Protein AF-A0A3B9VXG9-F1 (afdb_monomer_lite)

Secondary structure (DSSP, 8-state):
--STTTT-S-HHHHHHHHHHHHHHHHHHHHHHHHHHHHHH-SSS---EEE-SSS-BTTBPTTEEEPPPPP-SPPEEEEETTEEEEE-SSEEEEE-TTS-EEEEEETTT-

Radius of gyration: 21.34 Å; chains: 1; bounding box: 48×29×45 Å

pLDDT: mean 94.86, std 4.8, range [70.88, 98.75]

Foldseek 3Di:
DVCQVVVVDDPVVVVVVVVVVVVVVVVVVVVVVVVCCVVPPDDPADKDQACACQDDQNAGHRDIDRGPDQDADWDWDDDQLWTWTDDPQWIFTAHNVRDGPDIDGPVPD

Sequence (109 aa):
FHDILPGSSIAWVHQDAERNYAAIGAGLEGLIGQAAAALLGDGPRTFLLNAAPHARNGVPALAAAEPSPAGQPVQATEADGGYVLDNGIIRAVLDADGLIASLTDYATG

Structure (mmCIF, N/CA/C/O backbone):
data_AF-A0A3B9VXG9-F1
#
_entry.id   AF-A0A3B9VXG9-F1
#
loop_
_atom_site.group_PDB
_atom_site.id
_atom_site.type_symbol
_atom_site.label_atom_id
_atom_site.label_alt_id
_atom_site.label_comp_id
_atom_site.label_asym_id
_atom_site.label_entity_id
_atom_site.label_seq_id
_atom_site.pdbx_PDB_ins_code
_atom_site.Cartn_x
_atom_site.Cartn_y
_atom_site.Cartn_z
_atom_site.occupancy
_atom_site.B_iso_or_equiv
_atom_site.auth_seq_id
_atom_site.auth_comp_id
_atom_site.auth_asym_id
_atom_site.auth_atom_id
_atom_site.pdbx_PDB_model_num
ATOM 1 N N . PHE A 1 1 ? 23.834 -4.589 8.466 1.00 70.88 1 PHE A N 1
ATOM 2 C CA . PHE A 1 1 ? 23.575 -3.339 9.204 1.00 70.88 1 PHE A CA 1
ATOM 3 C C . PHE A 1 1 ? 22.464 -3.584 10.204 1.00 70.88 1 PHE A C 1
ATOM 5 O O . PHE A 1 1 ? 21.327 -3.750 9.787 1.00 70.88 1 PHE A O 1
ATOM 12 N N . HIS A 1 2 ? 22.796 -3.686 11.490 1.00 91.69 2 HIS A N 1
ATOM 13 C CA . HIS A 1 2 ? 21.810 -3.896 12.554 1.00 91.69 2 HIS A CA 1
ATOM 14 C C . HIS A 1 2 ? 21.367 -2.585 13.214 1.00 91.69 2 HIS A C 1
ATOM 16 O O . HIS A 1 2 ? 20.375 -2.613 13.917 1.00 91.69 2 HIS A O 1
ATOM 22 N N . ASP A 1 3 ? 22.029 -1.453 12.936 1.00 93.06 3 ASP A N 1
ATOM 23 C CA . ASP A 1 3 ? 21.700 -0.158 13.560 1.00 93.06 3 ASP A CA 1
ATOM 24 C C . ASP A 1 3 ? 20.885 0.797 12.680 1.00 93.06 3 ASP A C 1
ATOM 26 O O . ASP A 1 3 ? 20.400 1.830 13.144 1.00 93.06 3 ASP A O 1
ATOM 30 N N . ILE A 1 4 ? 20.758 0.485 11.386 1.00 92.31 4 ILE A N 1
ATOM 31 C CA . ILE A 1 4 ? 20.039 1.337 10.430 1.00 92.31 4 ILE A CA 1
ATOM 32 C C . ILE A 1 4 ? 18.534 1.083 10.537 1.00 92.31 4 ILE A C 1
ATOM 34 O O . ILE A 1 4 ? 17.782 2.008 10.818 1.00 92.31 4 ILE A O 1
ATOM 38 N N . LEU A 1 5 ? 18.093 -0.170 10.353 1.00 92.88 5 LEU A N 1
ATOM 39 C CA . LEU A 1 5 ? 16.663 -0.511 10.368 1.00 92.88 5 LEU A CA 1
ATOM 40 C C . LEU A 1 5 ? 16.000 -0.303 11.741 1.00 92.88 5 LEU A C 1
ATOM 42 O O . LEU A 1 5 ? 14.888 0.212 11.764 1.00 92.88 5 LEU A O 1
ATOM 46 N N . PRO A 1 6 ? 16.645 -0.631 12.880 1.00 94.56 6 PRO A N 1
ATOM 47 C CA . PRO A 1 6 ? 16.079 -0.333 14.197 1.00 94.56 6 PRO A CA 1
ATOM 48 C C . PRO A 1 6 ? 16.166 1.142 14.609 1.00 94.56 6 PRO A C 1
ATOM 50 O O . PRO A 1 6 ? 15.618 1.500 15.646 1.00 94.56 6 PRO A O 1
ATOM 53 N N . GLY A 1 7 ? 16.859 1.994 13.843 1.00 93.38 7 GLY A N 1
ATOM 54 C CA . GLY A 1 7 ? 16.969 3.426 14.134 1.00 93.38 7 GLY A CA 1
ATOM 55 C C . GLY A 1 7 ? 17.942 3.797 15.261 1.00 93.38 7 GLY A C 1
ATOM 56 O O . GLY A 1 7 ? 17.843 4.895 15.798 1.00 93.38 7 GLY A O 1
ATOM 57 N N . SER A 1 8 ? 18.896 2.931 15.622 1.00 96.06 8 SER A N 1
ATOM 58 C CA . SER A 1 8 ? 19.925 3.204 16.648 1.00 96.06 8 SER A CA 1
ATOM 59 C C . SER A 1 8 ? 21.144 3.986 16.123 1.00 96.06 8 SER A C 1
ATOM 61 O O . SER A 1 8 ? 22.115 4.191 16.851 1.00 96.06 8 SER A O 1
ATOM 63 N N . SER A 1 9 ? 21.114 4.436 14.866 1.00 94.69 9 SER A N 1
ATOM 64 C CA . SER A 1 9 ? 22.177 5.233 14.240 1.00 94.69 9 SER A CA 1
ATOM 65 C C . SER A 1 9 ? 22.064 6.734 14.557 1.00 94.69 9 SER A C 1
ATOM 67 O O . SER A 1 9 ? 21.010 7.233 14.941 1.00 94.69 9 SER A O 1
ATOM 69 N N . ILE A 1 10 ? 23.143 7.495 14.341 1.00 96.50 10 ILE A N 1
ATOM 70 C CA . ILE A 1 10 ? 23.106 8.966 14.433 1.00 96.50 10 ILE A CA 1
ATOM 71 C C . ILE A 1 10 ? 22.282 9.584 13.292 1.00 96.50 10 ILE A C 1
ATOM 73 O O . ILE A 1 10 ? 22.181 9.009 12.207 1.00 96.50 10 ILE A O 1
ATOM 77 N N . ALA A 1 11 ? 21.775 10.803 13.502 1.00 95.69 11 ALA A N 1
ATOM 78 C CA . ALA A 1 11 ? 20.903 11.503 12.551 1.00 95.69 11 ALA A CA 1
ATOM 79 C C . ALA A 1 11 ? 21.455 11.556 11.112 1.00 95.69 11 ALA A C 1
ATOM 81 O O . ALA A 1 11 ? 20.714 11.329 10.162 1.00 95.69 11 ALA A O 1
ATOM 82 N N . TRP A 1 12 ? 22.760 11.791 10.940 1.00 97.25 12 TRP A N 1
ATOM 83 C CA . TRP A 1 12 ? 23.384 11.836 9.613 1.00 97.25 12 TRP A CA 1
ATOM 84 C C . TRP A 1 12 ? 23.302 10.495 8.865 1.00 97.25 12 TRP A C 1
ATOM 86 O O . TRP A 1 12 ? 23.006 10.468 7.675 1.00 97.25 12 TRP A O 1
ATOM 96 N N . VAL A 1 13 ? 23.507 9.374 9.566 1.00 96.62 13 VAL A N 1
ATOM 97 C CA . VAL A 1 13 ? 23.388 8.031 8.974 1.00 96.62 13 VAL A CA 1
ATOM 98 C C . VAL A 1 13 ? 21.937 7.743 8.587 1.00 96.62 13 VAL A C 1
ATOM 100 O O .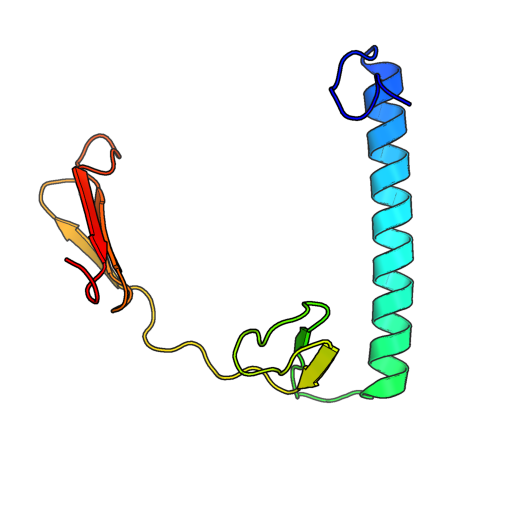 VAL A 1 13 ? 21.699 7.130 7.550 1.00 96.62 13 VAL A O 1
ATOM 103 N N . HIS A 1 14 ? 20.968 8.207 9.381 1.00 94.94 14 HIS A N 1
ATOM 104 C CA . HIS A 1 14 ? 19.550 8.081 9.043 1.00 94.94 14 HIS A CA 1
ATOM 105 C C . HIS A 1 14 ? 19.207 8.855 7.763 1.00 94.94 14 HIS A C 1
ATOM 107 O O . HIS A 1 14 ? 18.665 8.271 6.831 1.00 94.94 14 HIS A O 1
ATOM 113 N N . GLN A 1 15 ? 19.628 10.120 7.670 1.00 96.12 15 GLN A N 1
ATOM 114 C CA . GLN A 1 15 ? 19.436 10.954 6.476 1.00 96.12 15 GLN A CA 1
ATOM 115 C C . GLN A 1 15 ? 20.095 10.344 5.230 1.00 96.12 15 GLN A C 1
ATOM 117 O O . GLN A 1 15 ? 19.556 10.420 4.125 1.00 96.12 15 GLN A O 1
ATOM 122 N N . ASP A 1 16 ? 21.272 9.731 5.390 1.00 97.44 16 ASP A N 1
ATOM 123 C CA . ASP A 1 16 ? 21.947 9.020 4.306 1.00 97.44 16 ASP A CA 1
ATOM 124 C C . ASP A 1 16 ? 21.157 7.790 3.846 1.00 97.44 16 ASP A C 1
ATOM 126 O O . ASP A 1 16 ? 20.925 7.604 2.649 1.00 97.44 16 ASP A O 1
ATOM 130 N N . ALA A 1 17 ? 20.684 6.989 4.803 1.00 96.12 17 ALA A N 1
ATOM 131 C CA . ALA A 1 17 ? 19.858 5.823 4.533 1.00 96.12 17 ALA A CA 1
ATOM 132 C C . ALA A 1 17 ? 18.550 6.211 3.828 1.00 96.12 17 ALA A C 1
ATOM 134 O O . ALA A 1 17 ? 18.239 5.622 2.797 1.00 96.12 17 ALA A O 1
ATOM 135 N N . GLU A 1 18 ? 17.824 7.220 4.317 1.00 96.19 18 GLU A N 1
ATOM 136 C CA . GLU A 1 18 ? 16.592 7.728 3.697 1.00 96.19 18 GLU A CA 1
ATOM 137 C C . GLU A 1 18 ? 16.824 8.169 2.248 1.00 96.19 18 GLU A C 1
ATOM 139 O O . GLU A 1 18 ? 16.078 7.770 1.352 1.00 96.19 18 GLU A O 1
ATOM 144 N N . ARG A 1 19 ? 17.897 8.931 1.989 1.00 97.94 19 ARG A N 1
ATOM 145 C CA . ARG A 1 19 ? 18.251 9.378 0.634 1.00 97.94 19 ARG A CA 1
ATOM 146 C C . ARG A 1 19 ? 18.523 8.199 -0.299 1.00 97.94 19 ARG A C 1
ATOM 148 O O . ARG A 1 19 ? 18.044 8.192 -1.433 1.00 97.94 19 ARG A O 1
ATOM 155 N N . ASN A 1 20 ? 19.274 7.204 0.168 1.00 97.50 20 ASN A N 1
ATOM 156 C CA . ASN A 1 20 ? 19.589 6.017 -0.623 1.00 97.50 20 ASN A CA 1
ATOM 157 C C . ASN A 1 20 ? 18.339 5.152 -0.866 1.00 97.50 20 ASN A C 1
ATOM 159 O O . ASN A 1 20 ? 18.127 4.706 -1.993 1.00 97.50 20 ASN A O 1
ATOM 163 N N . TYR A 1 21 ? 17.478 4.961 0.141 1.00 96.94 21 TYR A N 1
ATOM 164 C CA . TYR A 1 21 ? 16.202 4.253 -0.010 1.00 96.94 21 TYR A CA 1
ATOM 165 C C . TYR A 1 21 ? 15.281 4.948 -1.014 1.00 96.94 21 TYR A C 1
ATOM 167 O O . TYR A 1 21 ? 14.721 4.279 -1.880 1.00 96.94 21 TYR A O 1
ATOM 175 N N . ALA A 1 22 ? 15.170 6.278 -0.953 1.00 98.38 22 ALA A N 1
ATOM 176 C CA . ALA A 1 22 ? 14.383 7.052 -1.909 1.00 98.38 22 ALA A CA 1
ATOM 177 C C . ALA A 1 22 ? 14.924 6.911 -3.342 1.00 98.38 22 ALA A C 1
ATOM 179 O O . ALA A 1 22 ? 14.149 6.689 -4.272 1.00 98.38 22 ALA A O 1
ATOM 180 N N . ALA A 1 23 ? 16.249 6.975 -3.525 1.00 98.56 23 ALA A N 1
ATOM 181 C CA . ALA A 1 23 ? 16.879 6.795 -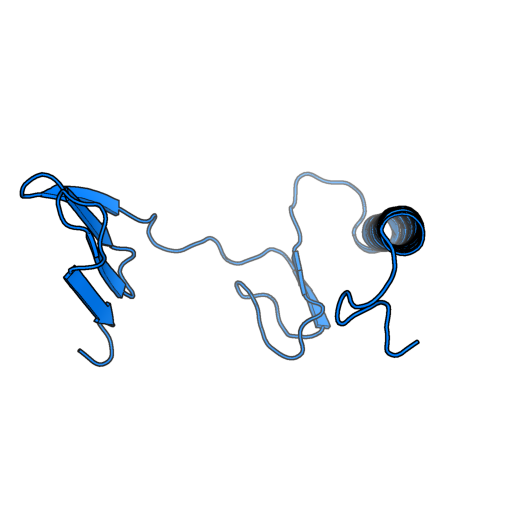4.833 1.00 98.56 23 ALA A CA 1
ATOM 182 C C . ALA A 1 23 ? 16.643 5.387 -5.408 1.00 98.56 23 ALA A C 1
ATOM 184 O O . ALA A 1 23 ? 16.315 5.247 -6.587 1.00 98.56 23 ALA A O 1
ATOM 185 N N . ILE A 1 24 ? 16.763 4.347 -4.576 1.00 98.62 24 ILE A N 1
ATOM 186 C CA . ILE A 1 24 ? 16.471 2.961 -4.967 1.00 98.62 24 ILE A CA 1
ATOM 187 C C . ILE A 1 24 ? 14.990 2.806 -5.324 1.00 98.62 24 ILE A C 1
ATOM 189 O O . ILE A 1 24 ? 14.681 2.241 -6.370 1.00 98.62 24 ILE A O 1
ATOM 193 N N . GLY A 1 25 ? 14.083 3.336 -4.498 1.00 98.50 25 GLY A N 1
ATOM 194 C CA . GLY A 1 25 ? 12.643 3.298 -4.750 1.00 98.50 25 GLY A CA 1
ATOM 195 C C . GLY A 1 25 ? 12.277 3.939 -6.088 1.00 98.50 25 GLY A C 1
ATOM 196 O O . GLY A 1 25 ? 11.624 3.303 -6.910 1.00 98.50 25 GLY A O 1
ATOM 197 N N . ALA A 1 26 ? 12.782 5.145 -6.359 1.00 98.62 26 ALA A N 1
ATOM 198 C CA . ALA A 1 26 ? 12.563 5.830 -7.632 1.00 98.62 26 ALA A CA 1
ATOM 199 C C . ALA A 1 26 ? 13.117 5.040 -8.833 1.00 98.62 26 ALA A C 1
ATOM 201 O O . ALA A 1 26 ? 12.463 4.947 -9.872 1.00 98.62 26 ALA A O 1
ATOM 202 N N . GLY A 1 27 ? 14.307 4.444 -8.692 1.00 98.75 27 GLY A N 1
ATOM 203 C CA . GLY A 1 27 ? 14.905 3.611 -9.735 1.00 98.75 27 GLY A CA 1
ATOM 204 C C . GLY A 1 27 ? 14.081 2.357 -10.040 1.00 98.75 27 GLY A C 1
ATOM 205 O O . GLY A 1 27 ? 13.852 2.039 -11.207 1.00 98.75 27 GLY A O 1
ATOM 206 N N . LEU A 1 28 ? 13.602 1.664 -9.004 1.00 98.50 28 LEU A N 1
ATOM 207 C CA . LEU A 1 28 ? 12.784 0.460 -9.151 1.00 98.50 28 LEU A CA 1
ATOM 208 C C . LEU A 1 28 ? 11.402 0.767 -9.737 1.00 98.50 28 LEU A C 1
ATOM 210 O O . LEU A 1 28 ? 10.988 0.068 -10.657 1.00 98.50 28 LEU A O 1
ATOM 214 N N . GLU A 1 29 ? 10.726 1.825 -9.282 1.00 98.00 29 GLU A N 1
ATOM 215 C CA . GLU A 1 29 ? 9.447 2.270 -9.860 1.00 98.00 29 GLU A CA 1
ATOM 216 C C . GLU A 1 29 ? 9.587 2.609 -11.350 1.00 98.00 29 GLU A C 1
ATOM 218 O O . GLU A 1 29 ? 8.771 2.192 -12.171 1.00 98.00 29 GLU A O 1
ATOM 223 N N . GLY A 1 30 ? 10.677 3.284 -11.735 1.00 98.12 30 GLY A N 1
ATOM 224 C CA . GLY A 1 30 ? 10.972 3.562 -13.140 1.00 98.12 30 GLY A CA 1
ATOM 225 C C . GLY A 1 3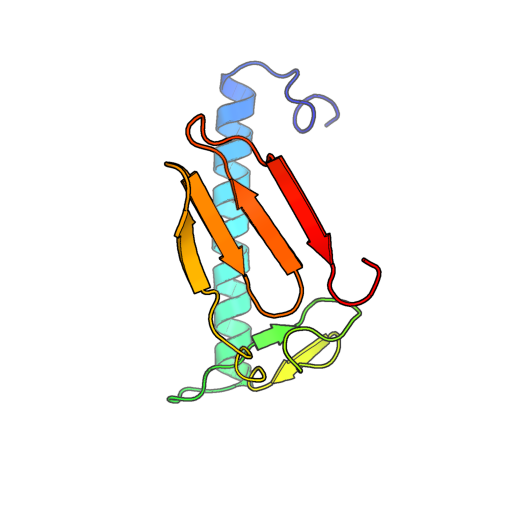0 ? 11.151 2.291 -13.979 1.00 98.12 30 GLY A C 1
ATOM 226 O O . GLY A 1 30 ? 10.598 2.195 -15.076 1.00 98.12 30 GLY A O 1
ATOM 227 N N . LEU A 1 31 ? 11.890 1.301 -13.468 1.00 98.31 31 LEU A N 1
ATOM 228 C CA . LEU A 1 31 ? 12.086 0.012 -14.144 1.00 98.31 31 LEU A CA 1
ATOM 229 C C . LEU A 1 31 ? 10.778 -0.779 -14.270 1.00 98.31 31 LEU A C 1
ATOM 231 O O . LEU A 1 31 ? 10.484 -1.313 -15.340 1.00 98.31 31 LEU A O 1
ATOM 235 N N . ILE A 1 32 ? 9.982 -0.835 -13.200 1.00 96.62 32 ILE A N 1
ATOM 236 C CA . ILE A 1 32 ? 8.681 -1.515 -13.185 1.00 96.62 32 ILE A CA 1
ATOM 237 C C . ILE A 1 32 ? 7.731 -0.848 -14.182 1.00 96.62 32 ILE A C 1
ATOM 239 O O . ILE A 1 32 ? 7.114 -1.546 -14.985 1.00 96.62 32 ILE A O 1
ATOM 243 N N . GLY A 1 33 ? 7.659 0.486 -14.191 1.00 94.69 33 GLY A N 1
ATOM 244 C CA . GLY A 1 33 ? 6.829 1.245 -15.125 1.00 94.69 33 GLY A CA 1
ATOM 245 C C . GLY A 1 33 ? 7.201 0.995 -16.588 1.00 94.69 33 GLY A C 1
ATOM 246 O O . GLY A 1 33 ? 6.321 0.748 -17.410 1.00 94.69 33 GLY A O 1
ATOM 247 N N . GLN A 1 34 ? 8.497 0.972 -16.916 1.00 96.75 34 GLN A N 1
ATOM 248 C CA . GLN A 1 34 ? 8.969 0.653 -18.271 1.00 96.75 34 GLN A CA 1
ATOM 249 C C . GLN A 1 34 ? 8.606 -0.777 -18.687 1.00 96.75 34 GLN A C 1
ATOM 251 O O . GLN A 1 34 ? 8.118 -0.991 -19.797 1.00 96.75 34 GLN A O 1
ATOM 256 N N . ALA A 1 35 ? 8.810 -1.756 -17.801 1.00 96.19 35 ALA A N 1
ATOM 257 C CA . ALA A 1 35 ? 8.454 -3.146 -18.070 1.00 96.19 35 ALA A CA 1
ATOM 258 C C . ALA A 1 35 ? 6.936 -3.327 -18.248 1.00 96.19 35 ALA A C 1
ATOM 260 O O . ALA A 1 35 ? 6.500 -4.029 -19.159 1.00 96.19 35 ALA A O 1
ATOM 261 N N . ALA A 1 36 ? 6.130 -2.663 -17.416 1.00 95.00 36 ALA A N 1
ATOM 262 C CA . ALA A 1 36 ? 4.675 -2.692 -17.504 1.00 95.00 36 ALA A CA 1
ATOM 263 C C . ALA A 1 36 ? 4.168 -2.067 -18.809 1.00 95.00 36 ALA A C 1
ATOM 265 O O . ALA A 1 36 ? 3.341 -2.675 -19.484 1.00 95.00 36 ALA A O 1
ATOM 266 N N . ALA A 1 37 ? 4.701 -0.906 -19.201 1.00 93.44 37 ALA A N 1
ATOM 267 C CA . ALA A 1 37 ? 4.354 -0.253 -20.461 1.00 93.44 37 ALA A CA 1
ATOM 268 C C . ALA A 1 37 ? 4.726 -1.123 -21.673 1.00 93.44 37 ALA A C 1
ATOM 270 O O . ALA A 1 37 ? 3.925 -1.279 -22.591 1.00 93.44 37 ALA A O 1
ATOM 271 N N . ALA A 1 38 ? 5.903 -1.758 -21.651 1.00 95.75 38 ALA A N 1
ATOM 272 C CA . ALA A 1 38 ? 6.323 -2.675 -22.709 1.00 95.75 38 ALA A CA 1
ATOM 273 C C . ALA A 1 38 ? 5.416 -3.917 -22.825 1.00 95.75 38 ALA A C 1
ATOM 275 O O . ALA A 1 38 ? 5.227 -4.432 -23.925 1.00 95.75 38 ALA A O 1
ATOM 276 N N . LEU A 1 39 ? 4.862 -4.400 -21.706 1.00 94.75 39 LEU A N 1
ATOM 277 C CA . LEU A 1 39 ? 3.994 -5.580 -21.665 1.00 94.75 39 LEU A CA 1
ATOM 278 C C . LEU A 1 39 ? 2.532 -5.272 -22.023 1.00 94.75 39 LEU A C 1
ATOM 280 O O . LEU A 1 39 ? 1.894 -6.058 -22.720 1.00 94.75 39 LEU A O 1
ATOM 284 N N . LEU A 1 40 ? 1.986 -4.175 -21.496 1.00 94.56 40 LEU A N 1
ATOM 285 C CA . LEU A 1 40 ? 0.555 -3.853 -21.553 1.00 94.56 40 LEU A CA 1
ATOM 286 C C . LEU A 1 40 ? 0.206 -2.873 -22.679 1.00 94.56 40 LEU A C 1
ATOM 288 O O . LEU A 1 40 ? -0.947 -2.828 -23.109 1.00 94.56 40 LEU A O 1
ATOM 292 N N . GLY A 1 41 ? 1.194 -2.122 -23.170 1.00 92.12 41 GLY A N 1
ATOM 293 C CA . GLY A 1 41 ? 0.999 -1.047 -24.133 1.00 92.12 41 GLY A CA 1
ATOM 294 C C . GLY A 1 41 ? 0.264 0.160 -23.547 1.00 92.12 41 GLY A C 1
ATOM 295 O O . GLY A 1 41 ? -0.059 0.219 -22.359 1.00 92.12 41 GLY A O 1
ATOM 296 N N . ASP A 1 42 ? -0.009 1.129 -24.415 1.00 89.31 42 ASP A N 1
ATOM 297 C CA . ASP A 1 42 ? -0.746 2.341 -24.067 1.00 89.31 42 ASP A CA 1
ATOM 298 C C . ASP A 1 42 ? -2.256 2.155 -24.269 1.00 89.31 42 ASP A C 1
ATOM 300 O O . ASP A 1 42 ? -2.710 1.500 -25.212 1.00 89.31 42 ASP A O 1
ATOM 304 N N . GLY A 1 43 ? -3.065 2.779 -23.413 1.00 90.94 43 GLY A N 1
ATOM 305 C CA . GLY A 1 43 ? -4.516 2.777 -23.568 1.00 90.94 43 GLY A CA 1
ATOM 306 C C . GLY A 1 43 ? -5.268 3.312 -22.350 1.00 90.94 43 GLY A C 1
ATOM 307 O O . GLY A 1 43 ? -4.669 3.591 -21.315 1.00 90.94 43 GLY A O 1
ATOM 308 N N . PRO A 1 44 ? -6.602 3.444 -22.448 1.00 93.06 44 PRO A N 1
ATOM 309 C CA . PRO A 1 44 ? -7.434 3.960 -21.360 1.00 93.06 44 PRO A CA 1
ATOM 310 C C . PRO A 1 44 ? -7.714 2.923 -20.260 1.00 93.06 44 PRO A C 1
ATOM 312 O O . PRO A 1 44 ? -8.337 3.254 -19.255 1.00 93.06 44 PRO A O 1
ATOM 315 N N . ARG A 1 45 ? -7.321 1.659 -20.462 1.00 92.31 45 ARG A N 1
ATOM 316 C CA . ARG A 1 45 ? -7.560 0.576 -19.503 1.00 92.31 45 ARG A CA 1
ATOM 317 C C . ARG A 1 45 ? -6.567 0.669 -18.356 1.00 92.31 45 ARG A C 1
ATOM 319 O O . ARG A 1 45 ? -5.363 0.765 -18.577 1.00 92.31 45 ARG A O 1
ATOM 326 N N . THR A 1 46 ? -7.072 0.587 -17.134 1.00 92.69 46 THR A N 1
ATOM 327 C CA . THR A 1 46 ? -6.239 0.547 -15.934 1.00 92.69 46 THR A CA 1
ATOM 328 C C . THR A 1 46 ? -6.036 -0.896 -15.500 1.00 92.69 46 THR A C 1
ATOM 330 O O . THR A 1 46 ? -6.995 -1.610 -15.220 1.00 92.69 46 THR A O 1
ATOM 333 N N . PHE A 1 47 ? -4.777 -1.310 -15.407 1.00 95.25 47 PHE A N 1
ATOM 334 C CA . PHE A 1 47 ? -4.396 -2.627 -14.913 1.00 95.25 47 PHE A CA 1
ATOM 335 C C . PHE A 1 47 ? -3.844 -2.529 -13.495 1.00 95.25 47 PHE A C 1
ATOM 337 O O . PHE A 1 47 ? -3.137 -1.582 -13.153 1.00 95.25 47 PHE A O 1
ATOM 344 N N . LEU A 1 48 ? -4.121 -3.549 -12.688 1.00 95.88 48 LEU A N 1
ATOM 345 C CA . LEU A 1 48 ? -3.427 -3.794 -11.433 1.00 95.88 48 LEU A CA 1
ATOM 346 C C . LEU A 1 48 ? -2.379 -4.890 -11.663 1.00 95.88 48 LEU A C 1
ATOM 348 O O . LEU A 1 48 ? -2.704 -5.981 -12.132 1.00 95.88 48 LEU A O 1
ATOM 352 N N . LEU A 1 49 ? -1.124 -4.596 -11.314 1.00 96.81 49 LEU A N 1
ATOM 353 C CA . LEU A 1 49 ? -0.008 -5.547 -11.324 1.00 96.81 49 LEU A CA 1
ATOM 354 C C . LEU A 1 49 ? 0.077 -6.228 -9.953 1.00 96.81 49 LEU A C 1
ATOM 356 O O . LEU A 1 49 ? 0.610 -5.665 -8.996 1.00 96.81 49 LEU A O 1
ATOM 360 N N . ASN A 1 50 ? -0.480 -7.430 -9.821 1.00 97.50 50 ASN A N 1
ATOM 361 C CA . ASN A 1 50 ? -0.541 -8.118 -8.539 1.00 97.50 50 ASN A CA 1
ATOM 362 C C . ASN A 1 50 ? 0.727 -8.939 -8.279 1.00 97.50 50 ASN A C 1
ATOM 364 O O . ASN A 1 50 ? 0.815 -10.098 -8.673 1.00 97.50 50 ASN A O 1
ATOM 368 N N . ALA A 1 51 ? 1.681 -8.369 -7.545 1.00 97.06 51 ALA A N 1
ATOM 369 C CA . ALA A 1 51 ? 2.886 -9.078 -7.106 1.00 97.06 51 ALA A CA 1
ATOM 370 C C . ALA A 1 51 ? 2.678 -9.966 -5.857 1.00 97.06 51 ALA A C 1
ATOM 372 O O . ALA A 1 51 ? 3.623 -10.597 -5.385 1.00 97.06 51 ALA A O 1
ATOM 373 N N . ALA A 1 52 ? 1.470 -10.011 -5.284 1.00 97.88 52 ALA A N 1
ATOM 374 C CA . ALA A 1 52 ? 1.192 -10.815 -4.098 1.00 97.88 52 ALA A CA 1
ATOM 375 C C . ALA A 1 52 ? 0.965 -12.301 -4.448 1.00 97.88 52 ALA A C 1
ATOM 377 O O . ALA A 1 52 ? 0.481 -12.618 -5.538 1.00 97.88 52 ALA A O 1
ATOM 378 N N . PRO A 1 53 ? 1.222 -13.229 -3.502 1.00 97.69 53 PRO A N 1
ATOM 379 C CA . PRO A 1 53 ? 0.985 -14.663 -3.691 1.00 97.69 53 PRO A CA 1
ATOM 380 C C . PRO A 1 53 ? -0.495 -15.070 -3.532 1.00 97.69 53 PRO A C 1
ATOM 382 O O . PRO A 1 53 ? -0.805 -16.244 -3.366 1.00 97.69 53 PRO A O 1
ATOM 385 N N . HIS A 1 54 ? -1.421 -14.112 -3.541 1.00 97.81 54 HIS A N 1
ATOM 386 C CA . HIS A 1 54 ? -2.867 -14.318 -3.441 1.00 97.81 54 HIS A CA 1
ATOM 387 C C . HIS A 1 54 ? -3.590 -13.284 -4.305 1.00 97.81 54 HIS A C 1
ATOM 389 O O . HIS A 1 54 ? -3.003 -12.271 -4.692 1.00 97.81 54 HIS A O 1
ATOM 395 N N . ALA A 1 55 ? -4.865 -13.531 -4.604 1.00 97.00 55 ALA A N 1
ATOM 396 C CA . ALA A 1 55 ? -5.657 -12.607 -5.403 1.00 97.00 55 ALA A CA 1
ATOM 397 C C . ALA A 1 55 ? -5.866 -11.262 -4.685 1.00 97.00 55 ALA A C 1
ATOM 399 O O . ALA A 1 55 ? -6.066 -11.225 -3.471 1.00 97.00 55 ALA A O 1
ATOM 400 N N . ARG A 1 56 ? -5.855 -10.159 -5.438 1.00 95.06 56 ARG A N 1
ATOM 401 C CA . ARG A 1 56 ? -6.124 -8.803 -4.935 1.00 95.06 56 ARG A CA 1
ATOM 402 C C . ARG A 1 56 ? -7.050 -8.069 -5.888 1.00 95.06 56 ARG A C 1
ATOM 404 O O . ARG A 1 56 ? -6.758 -7.989 -7.075 1.00 95.06 56 ARG A O 1
ATOM 411 N N . ASN A 1 57 ? -8.160 -7.543 -5.372 1.00 93.06 57 ASN A N 1
ATOM 412 C CA . ASN A 1 57 ? -9.187 -6.849 -6.161 1.00 93.06 57 ASN A CA 1
ATOM 413 C C . ASN A 1 57 ? -9.588 -7.636 -7.423 1.00 93.06 57 ASN A C 1
ATOM 415 O O . ASN A 1 57 ? -9.622 -7.095 -8.521 1.00 93.06 57 ASN A O 1
ATOM 419 N N . GLY A 1 58 ? -9.804 -8.946 -7.284 1.00 94.81 58 GLY A N 1
ATOM 420 C CA . GLY A 1 58 ? -10.143 -9.837 -8.399 1.00 94.81 58 GLY A CA 1
ATOM 421 C C . GLY A 1 58 ? -8.988 -10.209 -9.341 1.00 94.81 58 GLY A C 1
ATOM 422 O O . GLY A 1 58 ? -9.164 -11.102 -10.164 1.00 94.81 58 GLY A O 1
ATOM 423 N N . VAL A 1 59 ? -7.798 -9.611 -9.212 1.00 97.25 59 VAL A N 1
ATOM 424 C CA . VAL A 1 59 ? -6.614 -9.997 -9.996 1.00 97.25 59 VAL A CA 1
ATOM 425 C C . VAL A 1 59 ? -5.935 -11.208 -9.350 1.00 97.25 59 VAL A C 1
ATOM 427 O O . VAL A 1 59 ? -5.596 -11.130 -8.165 1.00 97.25 59 VAL A O 1
ATOM 430 N N . PRO A 1 60 ? -5.700 -12.319 -10.080 1.00 97.81 60 PRO A N 1
ATOM 431 C CA . PRO A 1 60 ? -5.007 -13.496 -9.554 1.00 97.81 60 PRO A CA 1
ATOM 432 C C . PRO A 1 60 ? -3.601 -13.195 -9.020 1.00 97.81 60 PRO A C 1
ATOM 434 O O . PRO A 1 60 ? -3.021 -12.147 -9.301 1.00 97.81 60 PRO A O 1
ATOM 437 N N . ALA A 1 61 ? -3.046 -14.127 -8.246 1.00 97.88 61 ALA A N 1
ATOM 438 C CA . ALA A 1 61 ? -1.670 -14.033 -7.762 1.00 97.88 61 ALA A CA 1
ATOM 439 C C . ALA A 1 61 ? -0.675 -13.941 -8.932 1.00 97.88 61 ALA A C 1
ATOM 441 O O . ALA A 1 61 ? -0.807 -14.685 -9.904 1.00 97.88 61 ALA A O 1
ATOM 442 N N . LEU A 1 62 ? 0.332 -13.072 -8.806 1.00 97.00 62 LEU A N 1
ATOM 4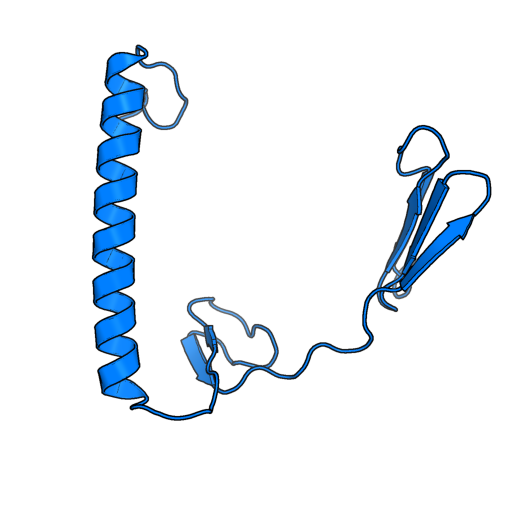43 C CA . LEU A 1 62 ? 1.415 -12.899 -9.788 1.00 97.00 62 LEU A CA 1
ATOM 444 C C . LEU A 1 62 ? 0.928 -12.577 -11.216 1.00 97.00 62 LEU A C 1
ATOM 446 O O . LEU A 1 62 ? 1.546 -12.994 -12.195 1.00 97.00 62 LEU A O 1
ATOM 450 N N . ALA A 1 63 ? -0.184 -11.847 -11.342 1.00 96.50 63 ALA A N 1
ATOM 451 C CA . ALA A 1 63 ? -0.826 -11.539 -12.619 1.00 96.50 63 ALA A CA 1
ATOM 452 C C . ALA A 1 63 ? -1.079 -10.036 -12.813 1.00 96.50 63 ALA A C 1
ATOM 454 O O . ALA A 1 63 ? -1.119 -9.262 -11.857 1.00 96.50 63 ALA A O 1
ATOM 455 N N . ALA A 1 64 ? -1.298 -9.642 -14.068 1.00 96.56 64 ALA A N 1
ATOM 456 C CA . ALA A 1 64 ? -1.770 -8.319 -14.457 1.00 96.56 64 ALA A CA 1
ATOM 457 C C . ALA A 1 64 ? -3.171 -8.440 -15.066 1.00 96.56 64 ALA A C 1
ATOM 459 O O . ALA A 1 64 ? -3.359 -9.183 -16.029 1.00 96.56 64 ALA A O 1
ATOM 460 N N . ALA A 1 65 ? -4.154 -7.733 -14.512 1.00 95.88 65 ALA A N 1
ATOM 461 C CA . ALA A 1 65 ? -5.513 -7.689 -15.052 1.00 95.88 65 ALA A CA 1
ATOM 462 C C . ALA A 1 65 ? -6.223 -6.391 -14.645 1.00 95.88 65 ALA A C 1
ATOM 464 O O . ALA A 1 65 ? -5.760 -5.672 -13.757 1.00 95.88 65 ALA A O 1
ATOM 465 N N . GLU A 1 66 ? -7.350 -6.095 -15.291 1.00 95.38 66 GLU A N 1
ATOM 466 C CA . GLU A 1 66 ? -8.252 -5.041 -14.826 1.00 95.38 66 GLU A CA 1
ATOM 467 C C . GLU A 1 66 ? -8.810 -5.442 -13.447 1.00 95.38 66 GLU A C 1
ATOM 469 O O . GLU A 1 66 ? -9.325 -6.558 -13.299 1.00 95.38 66 GLU A O 1
ATOM 474 N N . PRO A 1 67 ? -8.674 -4.592 -12.414 1.00 95.00 67 PRO A N 1
ATOM 475 C CA . PRO A 1 67 ? -9.192 -4.910 -11.095 1.00 95.00 67 PRO A CA 1
ATOM 476 C C . PRO A 1 67 ? -10.721 -4.924 -11.119 1.00 95.00 67 PRO A C 1
ATOM 478 O O . PRO A 1 67 ? -11.366 -4.130 -11.804 1.00 95.00 67 PRO A O 1
ATOM 481 N N . SER A 1 68 ? -11.315 -5.807 -10.321 1.00 91.75 68 SER A N 1
ATOM 482 C CA . SER A 1 68 ? -12.747 -5.751 -10.048 1.00 91.75 68 SER A CA 1
ATOM 483 C C . SER A 1 68 ? -13.084 -4.417 -9.377 1.00 91.75 68 SER A C 1
ATOM 485 O O . SER A 1 68 ? -12.345 -3.990 -8.482 1.00 91.75 68 SER A O 1
ATOM 487 N N . PRO A 1 69 ? -14.180 -3.755 -9.785 1.00 81.69 69 PRO A N 1
ATOM 488 C CA . PRO A 1 69 ? -14.600 -2.513 -9.158 1.00 81.69 69 PRO A CA 1
ATOM 489 C C . PRO A 1 69 ? -14.823 -2.736 -7.662 1.00 81.69 69 PRO A C 1
ATOM 491 O O . PRO A 1 69 ? -15.277 -3.805 -7.239 1.00 81.69 69 PRO A O 1
ATOM 494 N N . ALA A 1 70 ? -14.496 -1.719 -6.863 1.00 74.31 70 ALA A N 1
ATOM 495 C CA . ALA A 1 70 ? -14.866 -1.714 -5.456 1.00 74.31 70 ALA A CA 1
ATOM 496 C C . ALA A 1 70 ? -16.385 -1.912 -5.334 1.00 74.31 70 ALA A C 1
ATOM 498 O O . ALA A 1 70 ? -17.142 -1.487 -6.209 1.00 74.31 70 ALA A O 1
ATOM 499 N N . GLY A 1 71 ? -16.804 -2.593 -4.266 1.00 75.88 71 GLY A N 1
ATOM 500 C CA . GLY A 1 71 ? -18.213 -2.812 -3.960 1.00 75.88 71 GLY A CA 1
ATOM 501 C C . GLY A 1 71 ? -18.922 -1.514 -3.569 1.00 75.88 71 GLY A C 1
ATOM 502 O O . GLY A 1 71 ? -18.757 -0.465 -4.189 1.00 75.88 71 GLY A O 1
ATOM 503 N N . GLN A 1 72 ? -19.740 -1.567 -2.523 1.00 78.00 72 GLN A N 1
ATOM 504 C CA . GLN A 1 72 ? -20.417 -0.362 -2.057 1.00 78.00 72 GLN A CA 1
ATOM 505 C C . GLN A 1 72 ? -19.401 0.646 -1.492 1.00 78.00 72 GLN A C 1
ATOM 507 O O . GLN A 1 72 ? -18.471 0.247 -0.786 1.00 78.00 72 GLN A O 1
ATOM 512 N N . PRO A 1 73 ? -19.545 1.945 -1.803 1.00 84.31 73 PRO A N 1
ATOM 513 C CA . PRO A 1 73 ? -18.713 2.971 -1.196 1.00 84.31 73 PRO A CA 1
ATOM 514 C C . PRO A 1 73 ? -18.970 3.024 0.312 1.00 84.31 73 PRO A C 1
ATOM 516 O O . PRO A 1 73 ? -20.105 2.848 0.760 1.00 84.31 73 PRO A O 1
ATOM 519 N N . VAL A 1 74 ? -17.914 3.306 1.078 1.00 92.06 74 VAL A N 1
ATOM 520 C CA . VAL A 1 74 ? -18.017 3.525 2.525 1.00 92.06 74 VAL A CA 1
ATOM 521 C C . VAL A 1 74 ? -18.959 4.698 2.794 1.00 92.06 74 VAL A C 1
ATOM 523 O O . VAL A 1 74 ? -18.802 5.768 2.206 1.00 92.06 74 VAL A O 1
ATOM 526 N N . GLN A 1 75 ? -19.921 4.499 3.688 1.00 95.25 75 GLN A N 1
ATOM 527 C CA . GLN A 1 75 ? -20.817 5.529 4.191 1.00 95.25 75 GLN A CA 1
ATOM 528 C C . GLN A 1 75 ? -20.283 6.062 5.517 1.00 95.25 75 GLN A C 1
ATOM 530 O O . GLN A 1 75 ? -19.965 5.293 6.423 1.00 95.25 75 GLN A O 1
ATOM 535 N N . ALA A 1 76 ? -20.211 7.385 5.633 1.00 96.75 76 ALA A N 1
ATOM 536 C CA . ALA A 1 76 ? -19.922 8.075 6.882 1.00 96.75 76 ALA A CA 1
ATOM 537 C C . ALA A 1 76 ? -21.166 8.865 7.290 1.00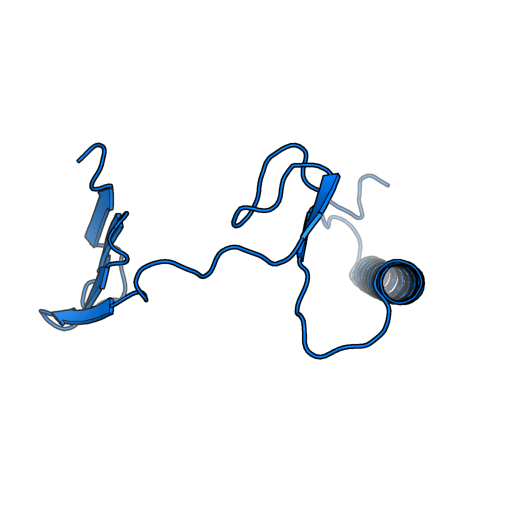 96.75 76 ALA A C 1
ATOM 539 O O . ALA A 1 76 ? -21.611 9.741 6.552 1.00 96.75 76 ALA A O 1
ATOM 540 N N . THR A 1 77 ? -21.749 8.530 8.437 1.00 97.62 77 THR A N 1
ATOM 541 C CA . THR A 1 77 ? -22.955 9.187 8.961 1.00 97.62 77 THR A CA 1
ATOM 542 C C . THR A 1 77 ? -22.656 9.777 10.327 1.00 97.62 77 THR A C 1
ATOM 544 O O . THR A 1 77 ? -22.149 9.076 11.196 1.00 97.62 77 THR A O 1
ATOM 547 N N . GLU A 1 78 ? -22.963 11.054 10.524 1.00 97.31 78 GLU A N 1
ATOM 548 C CA . GLU A 1 78 ? -22.827 11.705 11.827 1.00 97.31 78 GLU A CA 1
ATOM 549 C C . GLU A 1 78 ? -23.857 11.136 12.817 1.00 97.31 78 GLU A C 1
ATOM 551 O O . GLU A 1 78 ? -25.029 10.956 12.471 1.00 97.31 78 GLU A O 1
ATOM 556 N N . ALA A 1 79 ? -23.423 10.827 14.038 1.00 93.88 79 ALA A N 1
ATOM 557 C CA . ALA A 1 79 ? -24.284 10.305 15.096 1.00 93.88 79 ALA A CA 1
ATOM 558 C C . ALA A 1 79 ? -23.717 10.663 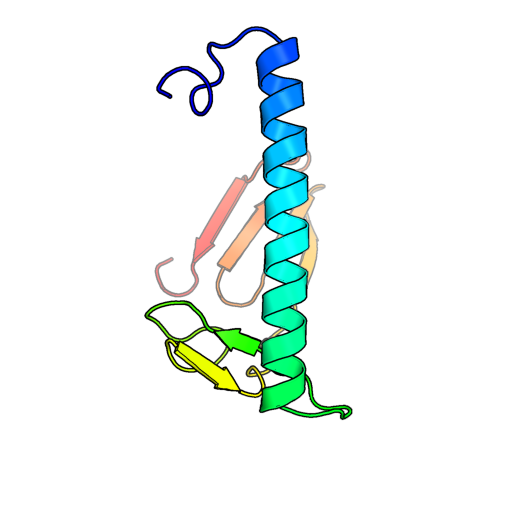16.473 1.00 93.88 79 ALA A C 1
ATOM 560 O O . ALA A 1 79 ? -22.539 10.437 16.728 1.00 93.88 79 ALA A O 1
ATOM 561 N N . ASP A 1 80 ? -24.557 11.210 17.358 1.00 91.94 80 ASP A N 1
ATOM 562 C CA . ASP A 1 80 ? -24.221 11.518 18.759 1.00 91.94 80 ASP A CA 1
ATOM 563 C C . ASP A 1 80 ? -22.920 12.330 18.945 1.00 91.94 80 ASP A C 1
ATOM 565 O O . ASP A 1 80 ? -22.164 12.130 19.893 1.00 91.94 80 ASP A O 1
ATOM 569 N N . GLY A 1 81 ? -22.649 13.262 18.024 1.00 94.31 81 GLY A N 1
ATOM 570 C CA . GLY A 1 81 ? -21.436 14.089 18.025 1.00 94.31 81 GLY A CA 1
ATOM 571 C C . GLY A 1 81 ? -20.182 13.397 17.477 1.00 94.31 81 GLY A C 1
ATOM 572 O O . GLY A 1 81 ? -19.141 14.041 17.388 1.00 94.31 81 GLY A O 1
ATOM 573 N N . GLY A 1 82 ? -20.281 12.125 17.088 1.00 96.81 82 GLY A N 1
ATOM 574 C CA . GLY A 1 82 ? -19.250 11.356 16.398 1.00 96.81 82 GLY A CA 1
ATOM 575 C C . GLY A 1 82 ? -19.711 10.852 15.025 1.00 96.81 82 GLY A C 1
ATOM 576 O O . GLY A 1 82 ? -20.536 11.479 14.356 1.00 96.81 82 GLY A O 1
ATOM 577 N N . TYR A 1 83 ? -19.174 9.710 14.585 1.00 98.06 83 TYR A N 1
ATOM 578 C CA . TYR A 1 83 ? -19.420 9.156 13.249 1.00 98.06 83 TYR A CA 1
ATOM 579 C C . TYR A 1 83 ? -19.622 7.645 13.260 1.00 98.06 83 TYR A C 1
ATOM 581 O O . TYR A 1 83 ? -18.884 6.900 13.892 1.00 98.06 83 TYR A O 1
ATOM 589 N N . VAL A 1 84 ? -20.556 7.171 12.446 1.00 97.88 84 VAL A N 1
ATOM 590 C CA . VAL A 1 84 ? -20.648 5.771 12.036 1.00 97.88 84 VAL A CA 1
ATOM 591 C C . VAL A 1 84 ? -20.011 5.630 10.658 1.00 97.88 84 VAL A C 1
ATOM 593 O O . VAL A 1 84 ? -20.447 6.282 9.709 1.00 97.88 84 VAL A O 1
ATOM 596 N N . LEU A 1 85 ? -18.998 4.771 10.553 1.00 96.94 85 LEU A N 1
ATOM 597 C CA . LEU A 1 85 ? -18.355 4.381 9.300 1.00 96.94 85 LEU A CA 1
ATOM 598 C C . LEU A 1 85 ? -18.780 2.954 8.952 1.00 96.94 85 LEU A C 1
ATOM 600 O O . LEU A 1 85 ? -18.521 2.027 9.718 1.00 96.94 85 LEU A O 1
ATOM 604 N N . ASP A 1 86 ? -19.423 2.779 7.804 1.00 95.81 86 ASP A N 1
ATOM 605 C CA . ASP A 1 86 ? -19.984 1.498 7.371 1.00 95.81 86 ASP A CA 1
ATOM 606 C C . ASP A 1 86 ? -19.629 1.238 5.906 1.00 95.81 86 ASP A C 1
ATOM 608 O O . ASP A 1 86 ? -19.853 2.081 5.038 1.00 95.81 86 ASP A O 1
ATOM 612 N N . ASN A 1 87 ? -19.042 0.079 5.621 1.00 93.06 87 ASN A N 1
ATOM 613 C CA . ASN A 1 87 ? -18.697 -0.340 4.261 1.00 93.06 87 ASN A CA 1
ATOM 614 C C . ASN A 1 87 ? -19.411 -1.631 3.824 1.00 93.06 87 ASN A C 1
ATOM 616 O O . ASN A 1 87 ? -19.014 -2.246 2.834 1.00 93.06 87 ASN A O 1
ATOM 620 N N . GLY A 1 88 ? -20.424 -2.067 4.577 1.00 92.38 88 GLY A N 1
ATOM 621 C CA . GLY A 1 88 ? -21.160 -3.311 4.363 1.00 92.38 88 GLY A CA 1
ATOM 622 C C . GLY A 1 88 ? -20.400 -4.584 4.752 1.00 92.38 88 GLY A C 1
ATOM 623 O O . GLY A 1 88 ? -20.969 -5.669 4.666 1.00 92.38 88 GLY A O 1
ATOM 624 N N . ILE A 1 89 ? -19.138 -4.474 5.180 1.00 93.44 89 ILE A N 1
ATOM 625 C CA . ILE A 1 89 ? -18.331 -5.575 5.733 1.00 93.44 89 ILE A CA 1
ATOM 626 C C . ILE A 1 89 ? -18.179 -5.368 7.239 1.00 93.44 89 ILE A C 1
ATOM 628 O O . ILE A 1 89 ? -18.486 -6.254 8.027 1.00 93.44 89 ILE A O 1
ATOM 632 N N . ILE A 1 90 ? -17.776 -4.164 7.635 1.00 95.50 90 ILE A N 1
ATOM 633 C CA . ILE A 1 90 ? -17.622 -3.752 9.024 1.00 95.50 90 ILE A CA 1
ATOM 634 C C . ILE A 1 90 ? -18.396 -2.465 9.297 1.00 95.50 90 ILE A C 1
ATOM 636 O O . ILE A 1 90 ? -18.571 -1.624 8.410 1.00 95.50 90 ILE A O 1
ATOM 640 N N . ARG A 1 91 ? -18.764 -2.286 10.565 1.00 96.94 91 ARG A N 1
ATOM 641 C CA . ARG A 1 91 ? -19.291 -1.043 11.125 1.00 96.94 91 ARG A CA 1
ATOM 642 C C . ARG A 1 91 ? -18.388 -0.562 12.252 1.00 96.94 91 ARG A C 1
ATOM 644 O O . ARG A 1 91 ? -18.215 -1.264 13.248 1.00 96.94 91 ARG A O 1
ATOM 651 N N . ALA A 1 92 ? -17.851 0.644 12.116 1.00 97.69 92 ALA A N 1
ATOM 652 C CA . ALA A 1 92 ? -17.110 1.332 13.166 1.00 97.69 92 ALA A CA 1
ATOM 653 C C . ALA A 1 92 ? -17.922 2.523 13.686 1.00 97.69 92 ALA A C 1
ATOM 655 O O . ALA A 1 92 ? -18.483 3.281 12.899 1.00 97.69 92 ALA A O 1
ATOM 656 N N . VAL A 1 93 ? -17.978 2.698 15.003 1.00 98.06 93 VAL A N 1
ATOM 657 C CA . VAL A 1 93 ? -18.580 3.870 15.650 1.00 98.06 93 VAL A CA 1
ATOM 658 C C . VAL A 1 93 ? -17.470 4.653 16.327 1.00 98.06 93 VAL A C 1
ATOM 660 O O . VAL A 1 93 ? -16.793 4.121 17.207 1.00 98.06 93 VAL A O 1
ATOM 663 N N . LEU A 1 94 ? -17.287 5.896 15.902 1.00 98.12 94 LEU A N 1
ATOM 664 C CA . LEU A 1 94 ? -16.433 6.882 16.538 1.00 98.12 94 LEU A CA 1
ATOM 665 C C . LEU A 1 94 ? -17.308 7.774 17.412 1.00 98.12 94 LEU A C 1
ATOM 667 O O . LEU A 1 94 ? -18.350 8.235 16.949 1.00 98.12 94 LEU A O 1
ATOM 671 N N . ASP A 1 95 ? -16.898 8.012 18.650 1.00 97.69 95 ASP A N 1
ATOM 672 C CA . ASP A 1 95 ? -17.568 8.966 19.533 1.00 97.69 95 ASP A CA 1
ATOM 673 C C . ASP A 1 95 ? -17.115 10.416 19.270 1.00 97.69 95 ASP A C 1
ATOM 675 O O . ASP A 1 95 ? -16.328 10.696 18.360 1.00 97.69 95 ASP A O 1
ATOM 679 N N . ALA A 1 96 ? -17.641 11.352 20.062 1.00 97.38 96 ALA A N 1
ATOM 680 C CA . ALA A 1 96 ? -17.352 12.777 19.925 1.00 97.38 96 ALA A CA 1
ATOM 681 C C . ALA A 1 96 ? -15.897 13.160 20.268 1.00 97.38 96 ALA A C 1
ATOM 683 O O . ALA A 1 96 ? -15.432 14.214 19.834 1.00 97.38 96 ALA A O 1
ATOM 684 N N . ASP A 1 97 ? -15.171 12.310 21.001 1.00 97.12 97 ASP A N 1
ATOM 685 C CA . ASP A 1 97 ? -13.750 12.501 21.316 1.00 97.12 97 ASP A CA 1
ATOM 686 C C . ASP A 1 97 ? -12.836 11.917 20.218 1.00 97.12 97 ASP A C 1
ATOM 688 O O . ASP A 1 97 ? -11.612 12.069 20.260 1.00 97.12 97 ASP A O 1
ATOM 692 N N . GLY A 1 98 ? -13.425 11.265 19.208 1.00 95.69 98 GLY A N 1
ATOM 693 C CA . GLY A 1 98 ? -12.723 10.628 18.098 1.00 95.69 98 GLY A CA 1
ATOM 694 C C . GLY A 1 98 ? -12.216 9.219 18.413 1.00 95.69 98 GLY A C 1
ATOM 695 O O . GLY A 1 98 ? -11.380 8.697 17.670 1.00 95.69 98 GLY A O 1
ATOM 696 N N . LEU A 1 99 ? -12.691 8.590 19.493 1.00 97.75 99 LEU A N 1
ATOM 697 C CA . LEU A 1 99 ? -12.322 7.223 19.861 1.00 97.75 99 LEU A CA 1
ATOM 698 C C . LEU A 1 99 ? -13.229 6.209 19.163 1.00 97.75 99 LEU A C 1
ATOM 700 O O . LEU A 1 99 ? -14.418 6.446 18.982 1.00 97.75 99 LEU A O 1
ATOM 704 N N . ILE A 1 100 ? -12.686 5.037 18.817 1.00 97.56 100 ILE A N 1
ATOM 705 C CA . ILE A 1 100 ? -13.495 3.908 18.335 1.00 97.56 100 ILE A CA 1
ATOM 706 C C . ILE A 1 100 ? -14.250 3.315 19.530 1.00 97.56 100 ILE A C 1
ATOM 708 O O . ILE A 1 100 ? -13.698 2.526 20.297 1.00 97.56 100 ILE A O 1
ATOM 712 N N . ALA A 1 101 ? -15.520 3.682 19.670 1.00 97.44 101 ALA A N 1
ATOM 713 C CA . ALA A 1 101 ? -16.423 3.161 20.690 1.00 97.44 101 ALA A CA 1
ATOM 714 C C . ALA A 1 101 ? -16.956 1.758 20.342 1.00 97.44 101 ALA A C 1
ATOM 716 O O . ALA A 1 101 ? -17.331 0.992 21.230 1.00 97.44 101 ALA A O 1
ATOM 717 N N . SER A 1 102 ? -16.996 1.402 19.053 1.00 97.31 102 SER A N 1
ATOM 718 C CA . SER A 1 102 ? -17.393 0.067 18.592 1.00 97.31 102 SER A CA 1
ATOM 719 C C . SER A 1 102 ? -16.765 -0.271 17.242 1.00 97.31 102 SER A C 1
ATOM 721 O O . SER A 1 102 ? -16.629 0.600 16.383 1.00 97.31 102 SER A O 1
ATOM 723 N N . LEU A 1 103 ? -16.418 -1.545 17.048 1.00 97.56 103 LEU A N 1
ATOM 724 C CA . LEU A 1 103 ? -16.004 -2.110 15.768 1.00 97.56 103 LEU A CA 1
ATOM 725 C C . LEU A 1 103 ? -16.617 -3.504 15.632 1.00 97.56 103 LEU A C 1
ATOM 727 O O . LEU A 1 103 ? -16.298 -4.392 16.416 1.00 97.56 103 LEU A O 1
ATOM 731 N N . THR A 1 104 ? -17.520 -3.676 14.672 1.00 98.00 104 THR A N 1
ATOM 732 C CA . THR A 1 104 ? -18.255 -4.929 14.442 1.00 98.00 104 THR A CA 1
ATOM 733 C C . THR A 1 104 ? -18.013 -5.416 13.020 1.00 98.00 104 THR A C 1
ATOM 735 O O . THR A 1 104 ? -18.127 -4.624 12.084 1.00 98.00 104 THR A O 1
ATOM 738 N N . ASP A 1 105 ? -17.709 -6.703 12.856 1.00 97.38 105 ASP A N 1
ATOM 739 C CA . ASP A 1 105 ? -17.734 -7.382 11.558 1.00 97.38 105 ASP A CA 1
ATOM 740 C C . ASP A 1 105 ? -19.106 -8.023 11.352 1.00 97.38 105 ASP A C 1
ATOM 742 O O . ASP A 1 105 ? -19.596 -8.759 12.206 1.00 97.38 105 ASP A O 1
ATOM 746 N N . TYR A 1 106 ? -19.752 -7.758 10.218 1.00 95.06 106 TYR A N 1
ATOM 747 C CA . TYR A 1 106 ? -21.085 -8.299 9.955 1.00 95.06 106 TYR A CA 1
ATOM 748 C C . TYR A 1 106 ? -21.092 -9.821 9.808 1.00 95.06 106 TYR A C 1
ATOM 750 O O . TYR A 1 106 ? -22.132 -10.443 10.029 1.00 95.06 106 TYR A O 1
ATOM 758 N N . ALA A 1 107 ? -19.961 -10.428 9.436 1.00 95.94 107 ALA A N 1
ATOM 759 C CA . ALA A 1 107 ? -19.877 -11.875 9.287 1.00 95.94 107 ALA A CA 1
ATOM 760 C C . ALA A 1 107 ? -19.790 -12.607 10.636 1.00 95.94 107 ALA A C 1
ATOM 762 O O . ALA A 1 107 ? -20.353 -13.697 10.769 1.00 95.94 107 ALA A O 1
ATOM 763 N N . THR A 1 108 ? -19.094 -12.037 11.624 1.00 96.44 108 THR A N 1
ATOM 764 C CA . THR A 1 108 ? -18.845 -12.698 12.916 1.00 96.44 108 THR A CA 1
ATOM 765 C C . THR A 1 108 ? -19.644 -12.136 14.088 1.00 96.44 108 THR A C 1
ATOM 767 O O . THR A 1 108 ? -19.761 -12.828 15.101 1.00 96.44 108 THR A O 1
ATOM 770 N N . GLY A 1 109 ? -20.207 -10.931 13.949 1.00 89.62 109 GLY A N 1
ATOM 771 C CA . GLY A 1 109 ? -20.675 -10.122 15.080 1.00 89.62 109 GLY A CA 1
ATOM 772 C C . GLY A 1 109 ? -19.517 -9.534 15.877 1.00 89.62 109 GLY A C 1
ATOM 773 O O . GLY A 1 109 ? -19.818 -9.003 16.968 1.00 89.62 109 GLY A O 1
#